Protein AF-A0A821SCM0-F1 (afdb_monomer_lite)

InterPro domains:
  IPR008258 Transglycosylase SLT domain 1 [PF01464] (5-93)
  IPR023346 Lysozyme-like domain superfamily [SSF53955] (1-93)

Organism: NCBI:txid392032

Sequence (96 aa):
RYLQFINTASQRTNVPSNLIAAVIWKESRGDPNAATINPVNQQFDGGLMQINAITFNDQIQQHQDIPKLPVTDPETNILAGAYYLAVLFNQFQVWQ

Secondary structure (DSSP, 8-state):
--HHHHHHHHHHH---HHHHHHHHHHHHTT-TT-EEE-TTT--EEETTTTEEHHHIIIIITTSTTS-SS-TTSHHHHHHHHHHHHHHHHHHHSS--

Radius of gyration: 12.22 Å; chains: 1; bounding box: 30×28×31 Å

Foldseek 3Di:
DCQVLLVVLCVVQVDDSVLLVVLLCVQPVQALADWDQDPPPRFIQGGSNRHTQCCCVPPVVVPPPQPPDDCSPSNNVSNSNSNVQSVVCVVPVDGD

pLDDT: mean 87.64, std 8.51, range [64.06, 98.0]

Structure (mmCIF, N/CA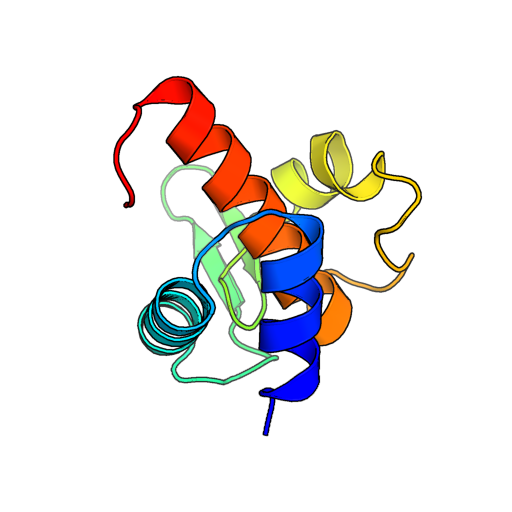/C/O backbone):
data_AF-A0A821SCM0-F1
#
_entry.id   AF-A0A821SCM0-F1
#
loop_
_atom_site.group_PDB
_atom_site.id
_atom_site.type_symbol
_atom_site.label_atom_id
_atom_site.label_alt_id
_atom_site.label_comp_id
_atom_site.label_asym_id
_atom_site.label_entity_id
_atom_site.label_seq_id
_atom_site.pdbx_PDB_ins_code
_atom_site.Cartn_x
_atom_site.Cartn_y
_atom_site.Cartn_z
_atom_site.occupancy
_atom_site.B_iso_or_equiv
_atom_site.auth_seq_id
_atom_site.auth_comp_id
_atom_site.auth_asym_id
_atom_site.auth_atom_id
_atom_site.pdbx_PDB_model_num
ATOM 1 N N . ARG A 1 1 ? 4.387 -13.916 0.050 1.00 83.56 1 ARG A N 1
ATOM 2 C CA . ARG A 1 1 ? 5.460 -12.914 -0.169 1.00 83.56 1 ARG A CA 1
ATOM 3 C C . ARG A 1 1 ? 5.291 -11.675 0.714 1.00 83.56 1 ARG A C 1
ATOM 5 O O . ARG A 1 1 ? 6.240 -11.354 1.401 1.00 83.56 1 ARG A O 1
ATOM 12 N N . TYR A 1 2 ? 4.115 -11.033 0.766 1.00 95.94 2 TYR A N 1
ATOM 13 C CA . TYR A 1 2 ? 3.918 -9.755 1.488 1.00 95.94 2 TYR A CA 1
ATOM 14 C C . TYR A 1 2 ? 3.112 -9.843 2.798 1.00 95.94 2 TYR A C 1
ATOM 16 O O . TYR A 1 2 ? 2.666 -8.827 3.316 1.00 95.94 2 TYR A O 1
ATOM 24 N N . LEU A 1 3 ? 2.907 -11.048 3.341 1.00 96.12 3 LEU A N 1
ATOM 25 C CA . LEU A 1 3 ? 2.006 -11.278 4.479 1.00 96.12 3 LEU A CA 1
ATOM 26 C C . LEU A 1 3 ? 2.367 -10.438 5.714 1.00 96.12 3 LEU A C 1
ATOM 28 O O . LEU A 1 3 ? 1.477 -9.907 6.366 1.00 96.12 3 LEU A O 1
ATOM 32 N N . GLN A 1 4 ? 3.660 -10.286 6.012 1.00 97.38 4 GLN A N 1
ATOM 33 C CA . GLN A 1 4 ? 4.114 -9.458 7.130 1.00 97.38 4 GLN A CA 1
ATOM 34 C C . GLN A 1 4 ? 3.715 -7.990 6.944 1.00 97.38 4 GLN A C 1
ATOM 36 O O . GLN A 1 4 ? 3.116 -7.417 7.845 1.00 97.38 4 GLN A O 1
ATOM 41 N N . PHE A 1 5 ? 3.975 -7.404 5.772 1.00 97.00 5 PHE A N 1
ATOM 42 C CA . PHE A 1 5 ? 3.618 -6.011 5.484 1.00 97.00 5 PHE A CA 1
ATOM 43 C C . PHE A 1 5 ? 2.104 -5.794 5.496 1.00 97.00 5 PHE A C 1
ATOM 45 O O . PHE A 1 5 ? 1.633 -4.819 6.070 1.00 97.00 5 PHE A O 1
ATOM 52 N N . ILE A 1 6 ? 1.335 -6.742 4.949 1.00 97.94 6 ILE A N 1
ATOM 53 C CA . ILE A 1 6 ? -0.134 -6.716 4.982 1.00 97.94 6 ILE A CA 1
ATOM 54 C C . ILE A 1 6 ? -0.650 -6.733 6.426 1.00 97.94 6 ILE A C 1
ATOM 56 O O . ILE A 1 6 ? -1.523 -5.943 6.778 1.00 97.94 6 ILE A O 1
ATOM 60 N N . ASN A 1 7 ? -0.104 -7.605 7.276 1.00 98.00 7 ASN A N 1
ATOM 61 C CA . ASN A 1 7 ? -0.518 -7.697 8.674 1.00 98.00 7 ASN A CA 1
ATOM 62 C C . ASN A 1 7 ? -0.133 -6.440 9.464 1.00 98.00 7 ASN A C 1
ATOM 64 O O . ASN A 1 7 ? -0.955 -5.935 10.224 1.00 98.00 7 ASN A O 1
ATOM 68 N N . THR A 1 8 ? 1.071 -5.902 9.252 1.00 96.56 8 THR A N 1
ATOM 69 C CA . THR A 1 8 ? 1.500 -4.637 9.864 1.00 96.56 8 THR A CA 1
ATOM 70 C C . THR A 1 8 ? 0.586 -3.487 9.446 1.00 96.56 8 THR A C 1
ATOM 72 O O . THR A 1 8 ? 0.103 -2.746 10.298 1.00 96.56 8 THR A O 1
ATOM 75 N N . ALA A 1 9 ? 0.298 -3.351 8.150 1.00 95.69 9 ALA A N 1
ATOM 76 C CA . ALA A 1 9 ? -0.577 -2.303 7.639 1.00 95.69 9 ALA A CA 1
ATOM 77 C C . ALA A 1 9 ? -2.006 -2.437 8.182 1.00 95.69 9 ALA A C 1
ATOM 79 O O . ALA A 1 9 ? -2.597 -1.446 8.609 1.00 95.69 9 ALA A O 1
ATOM 80 N N . SER A 1 10 ? -2.528 -3.664 8.255 1.00 97.31 10 SER A N 1
ATOM 81 C CA . SER A 1 10 ? -3.830 -3.957 8.859 1.00 97.31 10 SER A CA 1
ATOM 82 C C . SER A 1 10 ? -3.896 -3.513 10.323 1.00 97.31 10 SER A C 1
ATOM 84 O O . SER A 1 10 ? -4.820 -2.802 10.708 1.00 97.31 10 SER A O 1
ATOM 86 N N . GLN A 1 11 ? -2.880 -3.843 11.127 1.00 96.38 11 GLN A N 1
ATOM 87 C CA . GLN A 1 11 ? -2.812 -3.445 12.537 1.00 96.38 11 GLN A CA 1
ATOM 88 C C . GLN A 1 11 ? -2.753 -1.925 12.725 1.00 96.38 11 GLN A C 1
ATOM 90 O O . GLN A 1 11 ? -3.352 -1.401 13.659 1.00 96.38 11 GLN A O 1
ATOM 95 N N . ARG A 1 12 ? -2.038 -1.211 11.851 1.00 93.81 12 ARG A N 1
ATOM 96 C CA . ARG A 1 12 ? -1.864 0.246 11.966 1.00 93.81 12 ARG A CA 1
ATOM 97 C C . ARG A 1 12 ? -3.081 1.052 11.527 1.00 93.81 12 ARG A C 1
ATOM 99 O O . ARG A 1 12 ? -3.276 2.166 12.001 1.00 93.81 12 ARG A O 1
ATOM 106 N N . THR A 1 13 ? -3.881 0.506 10.617 1.00 92.69 13 THR A N 1
ATOM 107 C CA . THR A 1 13 ? -4.959 1.246 9.939 1.00 92.69 13 THR A CA 1
ATOM 108 C C . THR A 1 13 ? -6.355 0.717 10.253 1.00 92.69 13 THR A C 1
ATOM 110 O O . THR A 1 13 ? -7.341 1.347 9.883 1.00 92.69 13 THR A O 1
ATOM 113 N N . ASN A 1 14 ? -6.456 -0.433 10.929 1.00 94.94 14 ASN A N 1
ATOM 114 C CA . ASN A 1 14 ? -7.684 -1.210 11.126 1.00 94.94 14 ASN A CA 1
ATOM 115 C C . ASN A 1 14 ? -8.352 -1.696 9.825 1.00 94.94 14 ASN A C 1
ATOM 117 O O . ASN A 1 14 ? -9.466 -2.218 9.862 1.00 94.94 14 ASN A O 1
ATOM 121 N N . VAL A 1 15 ? -7.678 -1.579 8.677 1.00 95.81 15 VAL A N 1
ATOM 122 C CA . VAL A 1 15 ? -8.157 -2.153 7.416 1.00 95.81 15 VAL A CA 1
ATOM 123 C C . VAL A 1 15 ? -7.990 -3.676 7.467 1.00 95.81 15 VAL A C 1
ATOM 125 O O . VAL A 1 15 ? -6.907 -4.155 7.819 1.00 95.81 15 VAL A O 1
ATOM 128 N N . PRO A 1 16 ? -9.009 -4.475 7.107 1.00 97.00 16 PRO A N 1
ATOM 129 C CA . PRO A 1 16 ? -8.891 -5.930 7.102 1.00 97.00 16 PRO A CA 1
ATOM 130 C C . PRO A 1 16 ? -7.754 -6.432 6.194 1.00 97.00 16 PRO A C 1
ATOM 132 O O . PRO A 1 16 ? -7.645 -6.041 5.032 1.00 97.00 16 PRO A O 1
ATOM 135 N N . SER A 1 17 ? -6.917 -7.343 6.696 1.00 97.56 17 SER A N 1
ATOM 136 C CA . SER A 1 17 ? -5.765 -7.882 5.953 1.00 97.56 17 SER A CA 1
ATOM 137 C C . SER A 1 17 ? -6.157 -8.586 4.647 1.00 97.56 17 SER A C 1
ATOM 139 O O . SER A 1 17 ? -5.444 -8.492 3.647 1.00 97.56 17 SER A O 1
ATOM 141 N N . ASN A 1 18 ? -7.313 -9.254 4.623 1.00 96.62 18 ASN A N 1
ATOM 142 C CA . ASN A 1 18 ? -7.864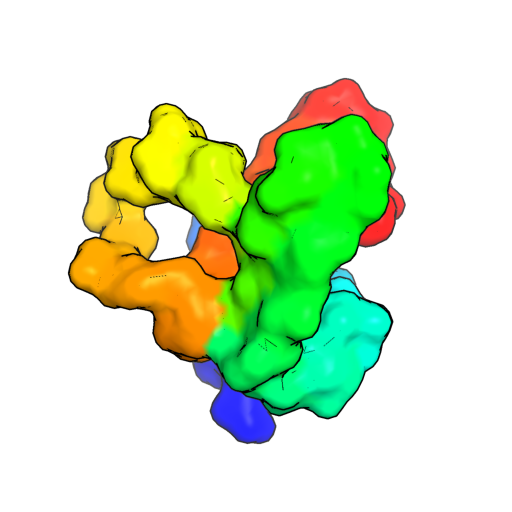 -9.878 3.420 1.00 96.62 18 ASN A CA 1
ATOM 143 C C . ASN A 1 18 ? -8.280 -8.847 2.360 1.00 96.62 18 ASN A C 1
ATOM 145 O O . ASN A 1 18 ? -8.105 -9.112 1.173 1.00 96.62 18 ASN A O 1
ATOM 149 N N . LEU A 1 19 ? -8.781 -7.677 2.771 1.00 96.75 19 LEU A N 1
ATOM 150 C CA . LEU A 1 19 ? -9.104 -6.584 1.855 1.00 96.75 19 LEU A CA 1
ATOM 151 C C . LEU A 1 19 ? -7.829 -6.009 1.232 1.00 96.75 19 LEU A C 1
ATOM 153 O O . LEU A 1 19 ? -7.748 -5.900 0.013 1.00 96.75 19 LEU A O 1
ATOM 157 N N . ILE A 1 20 ? -6.800 -5.740 2.042 1.00 97.25 20 ILE A N 1
ATOM 158 C CA . ILE A 1 20 ? -5.494 -5.274 1.545 1.00 97.25 20 ILE A CA 1
ATOM 159 C C . ILE A 1 20 ? -4.933 -6.266 0.513 1.00 97.25 20 ILE A C 1
ATOM 161 O O . ILE A 1 20 ? -4.517 -5.872 -0.575 1.00 97.25 20 ILE A O 1
ATOM 165 N N . ALA A 1 21 ? -4.969 -7.569 0.812 1.00 97.50 21 ALA A N 1
ATOM 166 C CA . ALA A 1 21 ? -4.519 -8.604 -0.117 1.00 97.50 21 ALA A CA 1
ATOM 167 C C . ALA A 1 21 ? -5.343 -8.640 -1.419 1.00 97.50 21 ALA A C 1
ATOM 169 O O . ALA A 1 21 ? -4.772 -8.814 -2.499 1.00 97.50 21 ALA A O 1
ATOM 170 N N . ALA A 1 22 ? -6.665 -8.466 -1.330 1.00 96.62 22 ALA A N 1
ATOM 171 C CA . ALA A 1 22 ? -7.551 -8.425 -2.490 1.00 96.62 22 ALA A CA 1
ATOM 172 C C . ALA A 1 22 ? -7.256 -7.220 -3.395 1.00 96.62 22 ALA A C 1
ATOM 174 O O . ALA A 1 22 ? -7.185 -7.386 -4.613 1.00 96.62 22 ALA A O 1
ATOM 175 N N . VAL A 1 23 ? -7.013 -6.042 -2.813 1.00 96.25 23 VAL A N 1
ATOM 176 C CA . VAL A 1 23 ? -6.623 -4.840 -3.563 1.00 96.25 23 VAL A CA 1
ATOM 177 C C . VAL A 1 23 ? -5.268 -5.044 -4.236 1.00 96.25 23 VAL A C 1
ATOM 179 O O . VAL A 1 23 ? -5.172 -4.852 -5.441 1.00 96.25 23 VAL A O 1
ATOM 182 N N . ILE A 1 24 ? -4.248 -5.549 -3.530 1.00 96.81 24 ILE A N 1
ATOM 183 C CA . ILE A 1 24 ? -2.941 -5.854 -4.147 1.00 96.81 24 ILE A CA 1
ATOM 184 C C . ILE A 1 24 ? -3.103 -6.774 -5.365 1.00 96.81 24 ILE A C 1
ATOM 186 O O . ILE A 1 24 ? -2.502 -6.558 -6.419 1.00 96.81 24 ILE A O 1
ATOM 190 N N . TRP A 1 25 ? -3.925 -7.817 -5.231 1.00 96.19 25 TRP A N 1
ATOM 191 C CA . TRP A 1 25 ? -4.182 -8.740 -6.330 1.00 96.19 25 TRP A CA 1
ATOM 192 C C . TRP A 1 25 ? -4.888 -8.062 -7.506 1.00 96.19 25 TRP A C 1
ATOM 194 O O . TRP A 1 25 ? -4.507 -8.288 -8.653 1.00 96.19 25 TRP A O 1
ATOM 204 N N . LYS A 1 26 ? -5.900 -7.237 -7.231 1.00 95.31 26 LYS A N 1
ATOM 205 C CA . LYS A 1 26 ? -6.654 -6.502 -8.249 1.00 95.31 26 LYS A CA 1
ATOM 206 C C . LYS A 1 26 ? -5.767 -5.519 -9.014 1.00 95.31 26 LYS A C 1
ATOM 208 O O . LYS A 1 26 ? -5.812 -5.522 -10.240 1.00 95.31 26 LYS A O 1
ATOM 213 N N . GLU A 1 27 ? -4.965 -4.738 -8.297 1.00 93.50 27 GLU A N 1
ATOM 214 C CA . GLU A 1 27 ? -4.234 -3.594 -8.848 1.00 93.50 27 GLU A CA 1
ATOM 215 C C . GLU A 1 27 ? -2.931 -3.990 -9.553 1.00 93.50 27 GLU A C 1
ATOM 217 O O . GLU A 1 27 ? -2.613 -3.466 -10.615 1.00 93.50 27 GLU A O 1
ATOM 222 N N . SER A 1 28 ? -2.176 -4.946 -9.004 1.00 95.31 28 SER A N 1
ATOM 223 C CA . SER A 1 28 ? -0.838 -5.281 -9.524 1.00 95.31 28 SER A CA 1
ATOM 224 C C . SER A 1 28 ? -0.603 -6.767 -9.763 1.00 95.31 28 SER A C 1
ATOM 226 O O . SER A 1 28 ? 0.467 -7.149 -10.232 1.00 95.31 28 SER A O 1
ATOM 228 N N . ARG A 1 29 ? -1.545 -7.641 -9.375 1.00 95.69 29 ARG A N 1
ATOM 229 C CA . ARG A 1 29 ? -1.319 -9.100 -9.292 1.00 95.69 29 ARG A CA 1
ATOM 230 C C . ARG A 1 29 ? -0.118 -9.470 -8.407 1.00 95.69 29 ARG A C 1
ATOM 232 O O . ARG A 1 29 ? 0.426 -10.567 -8.521 1.00 95.69 29 ARG A O 1
ATOM 239 N N . GLY A 1 30 ? 0.269 -8.576 -7.492 1.00 94.00 30 GLY A N 1
ATOM 240 C CA . GLY A 1 30 ? 1.437 -8.734 -6.631 1.00 94.00 30 GLY A CA 1
ATOM 241 C C . GLY A 1 30 ? 2.769 -8.316 -7.263 1.00 94.00 30 GLY A C 1
ATOM 242 O O . GLY A 1 30 ? 3.813 -8.709 -6.737 1.00 94.00 30 GLY A O 1
ATOM 243 N N . ASP A 1 31 ? 2.757 -7.554 -8.360 1.00 93.25 31 ASP A N 1
ATOM 244 C CA . ASP A 1 31 ? 3.959 -6.966 -8.955 1.00 93.25 31 ASP A CA 1
ATOM 245 C C . ASP A 1 31 ? 4.318 -5.623 -8.283 1.00 93.25 31 ASP A C 1
ATOM 247 O O . ASP A 1 31 ? 3.603 -4.634 -8.448 1.00 93.25 31 ASP A O 1
ATOM 251 N N . PRO A 1 32 ? 5.430 -5.538 -7.527 1.00 90.00 32 PRO A N 1
ATOM 252 C CA . PRO A 1 32 ? 5.837 -4.293 -6.880 1.00 90.00 32 PRO A CA 1
ATOM 253 C C . PRO A 1 32 ? 6.345 -3.233 -7.867 1.00 90.00 32 PRO A C 1
ATOM 255 O O . PRO A 1 32 ? 6.462 -2.071 -7.490 1.00 90.00 32 PRO A O 1
ATOM 258 N N . ASN A 1 33 ? 6.633 -3.612 -9.114 1.00 89.69 33 ASN A N 1
ATOM 259 C CA . ASN A 1 33 ? 7.059 -2.694 -10.166 1.00 89.69 33 ASN A CA 1
ATOM 260 C C . ASN A 1 33 ? 5.908 -2.294 -11.098 1.00 89.69 33 ASN A C 1
ATOM 262 O O . ASN A 1 33 ? 6.153 -1.602 -12.086 1.00 89.69 33 ASN A O 1
ATOM 266 N N . ALA A 1 34 ? 4.670 -2.714 -10.799 1.00 88.81 34 ALA A N 1
ATOM 267 C CA . ALA A 1 34 ? 3.503 -2.296 -11.558 1.00 88.81 34 ALA A CA 1
ATOM 268 C C . ALA A 1 34 ? 3.427 -0.766 -11.586 1.00 88.81 34 ALA A C 1
ATOM 270 O O . ALA A 1 34 ? 3.518 -0.094 -10.555 1.00 88.81 34 ALA A O 1
ATOM 271 N N . ALA A 1 35 ? 3.269 -0.222 -12.781 1.00 87.50 35 ALA A N 1
ATOM 272 C CA . ALA A 1 35 ? 3.269 1.204 -13.024 1.00 87.50 35 ALA A CA 1
ATOM 273 C C . ALA A 1 35 ? 2.269 1.506 -14.131 1.00 87.50 35 ALA A C 1
ATOM 275 O O . ALA A 1 35 ? 2.336 0.912 -15.211 1.00 87.50 35 ALA A O 1
ATOM 276 N N . THR A 1 36 ? 1.362 2.437 -13.871 1.00 83.94 36 THR A N 1
ATOM 277 C CA . THR A 1 36 ? 0.405 2.911 -14.864 1.00 83.94 36 THR A CA 1
ATOM 278 C C . THR A 1 36 ? 0.427 4.432 -14.935 1.00 83.94 36 THR A C 1
ATOM 280 O O . THR A 1 36 ? 0.772 5.128 -13.980 1.00 83.94 36 THR A O 1
ATOM 283 N N . ILE A 1 37 ? 0.108 4.954 -16.119 1.00 82.50 37 ILE A N 1
ATOM 284 C CA . ILE A 1 37 ? -0.202 6.371 -16.291 1.00 82.50 37 ILE A CA 1
ATOM 285 C C . ILE A 1 37 ? -1.717 6.469 -16.261 1.00 82.50 37 ILE A C 1
ATOM 287 O O . ILE A 1 37 ? -2.395 5.895 -17.117 1.00 82.50 37 ILE A O 1
ATOM 291 N N . ASN A 1 38 ? -2.240 7.199 -15.288 1.00 72.06 38 ASN A N 1
ATOM 292 C CA . ASN A 1 38 ? -3.658 7.461 -15.194 1.00 72.06 38 ASN A CA 1
ATOM 293 C C . ASN A 1 38 ? -4.089 8.318 -16.402 1.00 72.06 38 ASN A C 1
ATOM 295 O O . ASN A 1 38 ? -3.604 9.440 -16.569 1.00 72.06 38 ASN A O 1
ATOM 299 N N . PRO A 1 39 ? -4.991 7.828 -17.271 1.00 75.06 39 PRO A N 1
ATOM 300 C CA . PRO A 1 39 ? -5.314 8.501 -18.528 1.00 75.06 39 PRO A CA 1
ATOM 301 C C . PRO A 1 39 ? -6.105 9.803 -18.336 1.00 75.06 39 PRO A C 1
ATOM 303 O O . PRO A 1 39 ? -6.191 10.600 -19.266 1.00 75.06 39 PRO A O 1
ATOM 306 N N . VAL A 1 40 ? -6.689 10.027 -17.153 1.00 77.12 40 VAL A N 1
ATOM 307 C CA . VAL A 1 40 ? -7.536 11.194 -16.864 1.00 77.12 40 VAL A CA 1
ATOM 308 C C . VAL A 1 40 ? -6.698 12.404 -16.463 1.00 77.12 40 VAL A C 1
ATOM 310 O O . VAL A 1 40 ? -6.965 13.514 -16.915 1.00 77.12 40 VAL A O 1
ATOM 313 N N . ASN A 1 41 ? -5.683 12.204 -15.622 1.00 76.62 41 ASN A N 1
ATOM 314 C CA . ASN A 1 41 ? -4.865 13.289 -15.069 1.00 76.62 41 ASN A CA 1
ATOM 315 C C . ASN A 1 41 ? -3.376 13.202 -15.463 1.00 76.62 41 ASN A C 1
ATOM 317 O O . ASN A 1 41 ? -2.599 14.067 -15.065 1.00 76.62 41 ASN A O 1
ATOM 321 N N . GLN A 1 42 ? -2.987 12.190 -16.249 1.00 81.62 42 GLN A N 1
ATOM 322 C CA . GLN A 1 42 ? -1.612 11.879 -16.668 1.00 81.62 42 GLN A CA 1
ATOM 323 C C . GLN A 1 42 ? -0.628 11.635 -15.512 1.00 81.62 42 GLN A C 1
ATOM 325 O O . GLN A 1 42 ? 0.586 11.738 -15.690 1.00 81.62 42 GLN A O 1
ATOM 330 N N . GLN A 1 43 ? -1.131 11.309 -14.321 1.00 81.38 43 GLN A N 1
ATOM 331 C CA . GLN A 1 43 ? -0.303 11.061 -13.144 1.00 81.38 43 GLN A CA 1
ATOM 332 C C . GLN A 1 43 ? 0.157 9.602 -13.079 1.00 81.38 43 GLN A C 1
ATOM 334 O O . GLN A 1 43 ? -0.454 8.709 -13.665 1.00 81.38 43 GLN A O 1
ATOM 339 N N . PHE A 1 44 ? 1.261 9.379 -12.369 1.00 80.00 44 PHE A N 1
ATOM 340 C CA . PHE A 1 44 ? 1.838 8.056 -12.167 1.00 80.00 44 PHE A CA 1
ATOM 341 C C . PHE A 1 44 ? 1.193 7.358 -10.969 1.00 80.00 44 PHE A C 1
ATOM 343 O O . PHE A 1 44 ? 1.253 7.880 -9.850 1.00 80.00 44 PHE A O 1
ATOM 350 N N . ASP A 1 45 ? 0.667 6.160 -11.205 1.00 81.62 45 ASP A N 1
ATOM 351 C CA . ASP A 1 45 ? 0.160 5.254 -10.179 1.00 81.62 45 ASP A CA 1
ATOM 352 C C . ASP A 1 45 ? 1.111 4.047 -10.096 1.00 81.62 45 ASP A C 1
ATOM 354 O O . ASP A 1 45 ? 1.466 3.438 -11.111 1.00 81.62 45 ASP A O 1
ATOM 358 N N . GLY A 1 46 ? 1.603 3.741 -8.892 1.00 84.88 46 GLY A N 1
ATOM 359 C CA . GLY A 1 46 ? 2.755 2.854 -8.725 1.00 84.88 46 GLY A CA 1
ATOM 360 C C . GLY A 1 46 ? 2.618 1.799 -7.634 1.00 84.88 46 GLY A C 1
ATOM 361 O O . GLY A 1 46 ? 1.976 2.003 -6.601 1.00 84.88 46 GLY A O 1
ATOM 362 N N . GLY A 1 47 ? 3.302 0.678 -7.848 1.00 89.88 47 GLY A N 1
ATOM 363 C CA . GLY A 1 47 ? 3.507 -0.382 -6.869 1.00 89.88 47 GLY A CA 1
ATOM 364 C C . GLY A 1 47 ? 2.313 -1.314 -6.676 1.00 89.88 47 GLY A C 1
ATOM 365 O O . GLY A 1 47 ? 1.373 -1.353 -7.472 1.00 89.88 47 GLY A O 1
ATOM 366 N N . LEU A 1 48 ? 2.367 -2.084 -5.589 1.00 94.31 48 LEU A N 1
ATOM 367 C CA . LEU A 1 48 ? 1.452 -3.191 -5.301 1.00 94.31 48 LEU A CA 1
ATOM 368 C C . LEU A 1 48 ? -0.032 -2.796 -5.251 1.00 94.31 48 LEU A C 1
ATOM 370 O O . LEU A 1 48 ? -0.878 -3.597 -5.641 1.00 94.31 48 LEU A O 1
ATOM 374 N N . MET A 1 49 ? -0.339 -1.592 -4.779 1.00 94.56 49 MET A N 1
ATOM 375 C CA . MET A 1 49 ? -1.685 -1.040 -4.612 1.00 94.56 49 MET A CA 1
ATOM 376 C C . MET A 1 49 ? -1.962 0.142 -5.554 1.00 94.56 49 MET A C 1
ATOM 378 O O . MET A 1 49 ? -2.935 0.852 -5.334 1.00 94.56 49 MET A O 1
ATOM 382 N N . GLN A 1 50 ? -1.109 0.362 -6.569 1.00 91.12 50 GLN A N 1
ATOM 383 C CA . GLN A 1 50 ? -1.256 1.425 -7.579 1.00 91.12 50 GLN A CA 1
ATOM 384 C C . GLN A 1 50 ? -1.571 2.804 -6.967 1.00 91.12 50 GLN A C 1
ATOM 386 O O . GLN A 1 50 ? -2.517 3.487 -7.347 1.00 91.12 50 GLN A O 1
ATOM 391 N N . ILE A 1 51 ? -0.769 3.220 -5.982 1.00 88.12 51 ILE A N 1
ATOM 392 C CA . ILE A 1 51 ? -0.975 4.502 -5.302 1.00 88.12 51 ILE A CA 1
ATOM 393 C C . ILE A 1 51 ? -0.472 5.639 -6.183 1.00 88.12 51 ILE A C 1
ATOM 395 O O . ILE A 1 51 ? 0.661 5.606 -6.674 1.00 88.12 51 ILE A O 1
ATOM 399 N N . ASN A 1 52 ? -1.312 6.660 -6.329 1.00 83.75 52 ASN A N 1
ATOM 400 C CA . ASN A 1 52 ? -0.978 7.884 -7.033 1.00 83.75 52 ASN A CA 1
ATOM 401 C C . ASN A 1 52 ? 0.175 8.631 -6.353 1.00 83.75 52 ASN A C 1
ATOM 403 O O . ASN A 1 52 ? 0.122 8.934 -5.157 1.00 83.75 52 ASN A O 1
ATOM 407 N N . ALA A 1 53 ? 1.211 8.963 -7.123 1.00 73.69 53 ALA A N 1
ATOM 408 C CA . ALA A 1 53 ? 2.430 9.568 -6.595 1.00 73.69 53 ALA A CA 1
ATOM 409 C C . ALA A 1 53 ? 2.205 10.947 -5.945 1.00 73.69 53 ALA A C 1
ATOM 411 O O . ALA A 1 53 ? 2.896 11.284 -4.984 1.00 73.69 53 ALA A O 1
ATOM 412 N N . ILE A 1 54 ? 1.241 11.738 -6.430 1.00 72.88 54 ILE A N 1
ATOM 413 C CA . ILE A 1 54 ? 0.923 13.054 -5.856 1.00 72.88 54 ILE A CA 1
ATOM 414 C C . ILE A 1 54 ? 0.179 12.879 -4.536 1.00 72.88 54 ILE A C 1
ATOM 416 O O . ILE A 1 54 ? 0.597 13.444 -3.531 1.00 72.88 54 ILE A O 1
ATOM 420 N N . THR A 1 55 ? -0.844 12.020 -4.489 1.00 77.12 55 THR A N 1
ATOM 421 C CA . THR A 1 55 ? -1.519 11.672 -3.226 1.00 77.12 55 THR A CA 1
ATOM 422 C C . THR A 1 55 ? -0.528 11.139 -2.190 1.00 77.12 55 THR A C 1
ATOM 424 O O . THR A 1 55 ? -0.587 11.514 -1.017 1.00 77.12 55 THR A O 1
ATOM 427 N N . PHE A 1 56 ? 0.421 10.303 -2.619 1.00 75.88 56 PHE A N 1
ATOM 428 C CA . PHE A 1 56 ? 1.448 9.776 -1.733 1.00 75.88 56 PHE A CA 1
ATOM 429 C C . PHE A 1 56 ? 2.336 10.881 -1.143 1.00 75.88 56 PHE A C 1
ATOM 431 O O . PHE A 1 56 ? 2.513 10.935 0.073 1.00 75.88 56 PHE A O 1
ATOM 438 N N . ASN A 1 57 ? 2.864 11.777 -1.977 1.00 73.94 57 ASN A N 1
ATOM 439 C CA . ASN A 1 57 ? 3.775 12.832 -1.530 1.00 73.94 57 ASN A CA 1
ATOM 440 C C . ASN A 1 57 ? 3.072 13.921 -0.710 1.00 73.94 57 ASN A C 1
ATOM 442 O O . ASN A 1 57 ? 3.618 14.380 0.291 1.00 73.94 57 ASN A O 1
ATOM 446 N N . ASP A 1 58 ? 1.860 14.310 -1.103 1.00 75.56 58 ASP A N 1
ATOM 447 C CA . ASP A 1 58 ? 1.185 15.464 -0.513 1.00 75.56 58 ASP A CA 1
ATOM 448 C C . ASP A 1 58 ? 0.443 15.120 0.779 1.00 75.56 58 ASP A C 1
ATOM 450 O O . ASP A 1 58 ? 0.332 15.969 1.660 1.00 75.56 58 ASP A O 1
ATOM 454 N N . GLN A 1 59 ? -0.070 13.894 0.910 1.00 70.12 59 GLN A N 1
ATOM 455 C CA . GLN A 1 59 ? -0.954 13.520 2.022 1.00 70.12 59 GLN A CA 1
ATOM 456 C C . GLN A 1 59 ? -0.365 12.401 2.873 1.00 70.12 59 GLN A C 1
ATOM 458 O O . GLN A 1 59 ? -0.354 12.482 4.099 1.00 70.12 59 GLN A O 1
ATOM 463 N N . ILE A 1 60 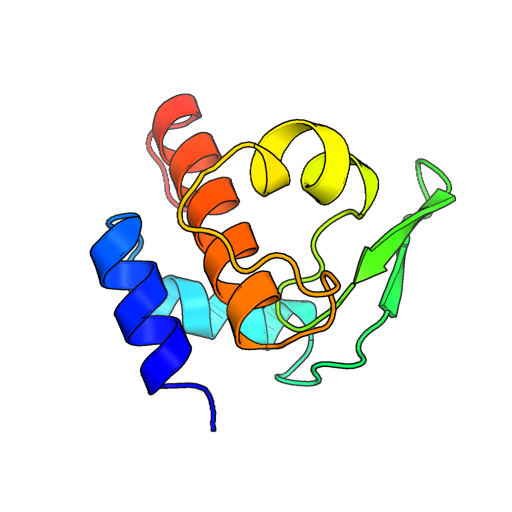? 0.152 11.360 2.226 1.00 69.88 60 ILE A N 1
ATOM 464 C CA . ILE A 1 60 ? 0.501 10.117 2.908 1.00 69.88 60 ILE A CA 1
ATOM 465 C C . ILE A 1 60 ? 1.890 10.213 3.560 1.00 69.88 60 ILE A C 1
ATOM 467 O O . ILE A 1 60 ? 2.028 9.870 4.729 1.00 69.88 60 ILE A O 1
ATOM 471 N N . GLN A 1 61 ? 2.906 10.776 2.892 1.00 73.00 61 GLN A N 1
ATOM 472 C CA . GLN A 1 61 ? 4.257 10.943 3.465 1.00 73.00 61 GLN A CA 1
ATOM 473 C C . GLN A 1 61 ? 4.318 11.807 4.738 1.00 73.00 61 GLN A C 1
ATOM 475 O O . GLN A 1 61 ? 5.337 11.809 5.431 1.00 73.00 61 GLN A O 1
ATOM 480 N N . GLN A 1 62 ? 3.252 12.538 5.067 1.00 73.12 62 GLN A N 1
ATOM 481 C CA . GLN A 1 62 ? 3.180 13.328 6.297 1.00 73.12 62 GLN A CA 1
ATOM 482 C C . GLN A 1 62 ? 2.968 12.461 7.552 1.00 73.12 62 GLN A C 1
ATOM 484 O O . GLN A 1 62 ? 3.228 12.916 8.668 1.00 73.12 62 GLN A O 1
ATOM 489 N N . HIS A 1 63 ? 2.530 11.209 7.389 1.00 75.25 63 HIS A N 1
ATOM 490 C CA . HIS A 1 63 ? 2.385 10.255 8.484 1.00 75.25 63 HIS A CA 1
ATOM 491 C C . HIS A 1 63 ? 3.765 9.806 8.990 1.00 75.25 63 HIS A C 1
ATOM 493 O O . HIS A 1 63 ? 4.564 9.241 8.244 1.00 75.25 63 HIS A O 1
ATOM 499 N N . GLN A 1 64 ? 4.054 10.050 10.276 1.00 76.88 64 GLN A N 1
ATOM 500 C CA . GLN A 1 64 ? 5.382 9.808 10.866 1.00 76.88 64 GLN A CA 1
ATOM 501 C C . GLN A 1 64 ? 5.840 8.346 10.813 1.00 76.88 64 GLN A C 1
ATOM 503 O O . GLN A 1 64 ? 7.032 8.068 10.933 1.00 76.88 64 GLN A O 1
ATOM 508 N N . ASP A 1 65 ? 4.903 7.416 10.679 1.00 79.75 65 ASP A N 1
ATOM 509 C CA . ASP A 1 65 ? 5.143 5.984 10.744 1.00 79.75 65 ASP A CA 1
ATOM 510 C C . ASP A 1 65 ? 5.311 5.335 9.357 1.00 79.75 65 ASP A C 1
ATOM 512 O O . ASP A 1 65 ? 5.631 4.144 9.278 1.00 79.75 65 ASP A O 1
ATOM 516 N N . ILE A 1 66 ? 5.147 6.110 8.278 1.00 78.25 66 ILE A N 1
ATOM 517 C CA . ILE A 1 66 ? 5.406 5.657 6.912 1.00 78.25 66 ILE A CA 1
ATOM 518 C C . ILE A 1 66 ? 6.910 5.700 6.628 1.00 78.25 66 ILE A C 1
ATOM 520 O O . ILE A 1 66 ? 7.551 6.736 6.841 1.00 78.25 66 ILE A O 1
ATOM 524 N N . PRO A 1 67 ? 7.507 4.600 6.127 1.00 79.00 67 PRO A N 1
ATOM 525 C CA . PRO A 1 67 ? 8.911 4.616 5.759 1.00 79.00 67 PRO A CA 1
ATOM 526 C C . PRO A 1 67 ? 9.161 5.666 4.673 1.00 79.00 67 PRO A C 1
ATOM 528 O O . PRO A 1 67 ? 8.441 5.727 3.674 1.00 79.00 67 PRO A O 1
ATOM 531 N N . LYS A 1 68 ? 10.225 6.461 4.838 1.00 78.31 68 LYS A N 1
ATOM 532 C CA . LYS A 1 68 ? 10.687 7.465 3.860 1.00 78.31 68 LYS A CA 1
ATOM 533 C C . LYS A 1 68 ? 11.389 6.811 2.661 1.00 78.31 68 LYS A C 1
ATOM 535 O O . LYS A 1 68 ? 12.511 7.170 2.309 1.00 78.31 68 LYS A O 1
ATOM 540 N N . LEU A 1 69 ? 10.743 5.807 2.084 1.00 82.88 69 LEU A N 1
ATOM 541 C CA .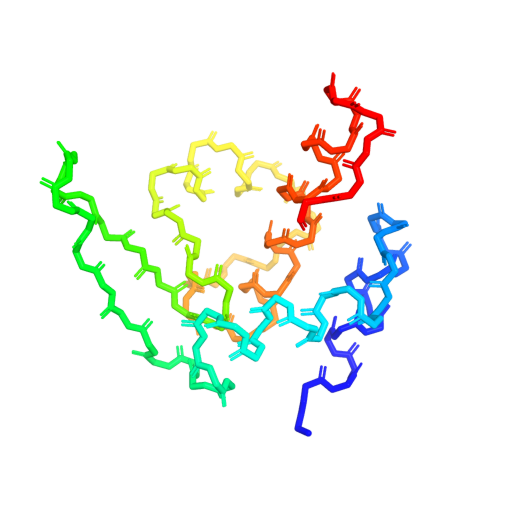 LEU A 1 69 ? 11.168 5.068 0.902 1.00 82.88 69 LEU A CA 1
ATOM 542 C C . LEU A 1 69 ? 10.259 5.434 -0.286 1.00 82.88 69 LEU A C 1
ATOM 544 O O . LEU A 1 69 ? 9.192 6.025 -0.089 1.00 82.88 69 LEU A O 1
ATOM 548 N N . PRO A 1 70 ? 10.668 5.123 -1.530 1.00 82.00 70 PRO A N 1
ATOM 549 C CA . PRO A 1 70 ? 9.827 5.336 -2.703 1.00 82.00 70 PRO A CA 1
ATOM 550 C C . PRO A 1 70 ? 8.483 4.607 -2.595 1.00 82.00 70 PRO A C 1
ATOM 552 O O . PRO A 1 70 ? 8.401 3.536 -2.003 1.00 82.00 70 PRO A O 1
ATOM 555 N N . VAL A 1 71 ? 7.443 5.128 -3.254 1.00 79.00 71 VAL A N 1
ATOM 556 C CA . VAL A 1 71 ? 6.106 4.503 -3.261 1.00 79.00 71 VAL A CA 1
ATOM 557 C C . VAL A 1 71 ? 6.096 3.102 -3.884 1.00 79.00 71 VAL A C 1
ATOM 559 O O . VAL A 1 71 ? 5.146 2.366 -3.681 1.00 79.00 71 VAL A O 1
ATOM 562 N N . THR A 1 72 ? 7.123 2.708 -4.638 1.00 83.69 72 THR A N 1
ATOM 563 C CA . THR A 1 72 ? 7.271 1.351 -5.194 1.00 83.69 72 THR A CA 1
ATOM 564 C C . THR A 1 72 ? 7.899 0.356 -4.214 1.00 83.69 72 THR A C 1
ATOM 566 O O . THR A 1 72 ? 7.880 -0.847 -4.478 1.00 83.69 72 THR A O 1
ATOM 569 N N . ASP A 1 73 ? 8.428 0.815 -3.074 1.00 90.75 73 ASP A N 1
ATOM 570 C CA . ASP A 1 73 ? 8.845 -0.083 -2.000 1.00 90.75 73 ASP A CA 1
ATOM 571 C C . ASP A 1 73 ? 7.622 -0.852 -1.458 1.00 90.75 73 ASP A C 1
ATOM 573 O O . ASP A 1 73 ? 6.609 -0.227 -1.137 1.00 90.75 73 ASP A O 1
ATOM 577 N N . PRO A 1 74 ? 7.667 -2.194 -1.350 1.00 93.81 74 PRO A N 1
ATOM 578 C CA . PRO A 1 74 ? 6.511 -2.980 -0.932 1.00 93.81 74 PRO A CA 1
ATOM 579 C C . PRO A 1 74 ? 5.929 -2.609 0.435 1.00 93.81 74 PRO A C 1
ATOM 581 O O . PRO A 1 74 ? 4.711 -2.646 0.592 1.00 93.81 74 PRO A O 1
ATOM 584 N N . GLU A 1 75 ? 6.764 -2.292 1.427 1.00 94.06 75 GLU A N 1
ATOM 585 C CA . GLU A 1 75 ? 6.294 -1.951 2.771 1.00 94.06 75 GLU A CA 1
ATOM 586 C C . GLU A 1 75 ? 5.621 -0.579 2.758 1.00 94.06 75 GLU A C 1
ATOM 588 O O . GLU A 1 75 ? 4.475 -0.449 3.200 1.00 94.06 75 GLU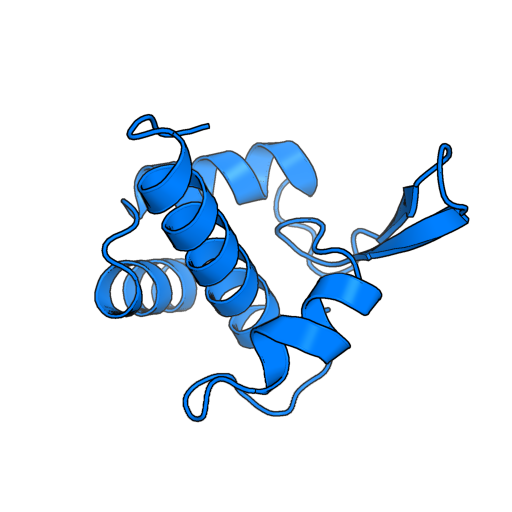 A O 1
ATOM 593 N N . THR A 1 76 ? 6.292 0.416 2.172 1.00 91.62 76 THR A N 1
ATOM 594 C CA . THR A 1 76 ? 5.744 1.764 2.009 1.00 91.62 76 THR A CA 1
ATOM 595 C C . THR A 1 76 ? 4.453 1.753 1.201 1.00 91.62 76 THR A C 1
ATOM 597 O O . THR A 1 76 ? 3.479 2.377 1.614 1.00 91.62 76 THR A O 1
ATOM 600 N N . ASN A 1 77 ? 4.406 1.027 0.082 1.00 93.88 77 ASN A N 1
ATOM 601 C CA . ASN A 1 77 ? 3.242 0.981 -0.798 1.00 93.88 77 ASN A CA 1
ATOM 602 C C . ASN A 1 77 ? 2.015 0.376 -0.109 1.00 93.88 77 ASN A C 1
ATOM 604 O O . ASN A 1 77 ? 0.924 0.939 -0.180 1.00 93.88 77 ASN A O 1
ATOM 608 N N . ILE A 1 78 ? 2.198 -0.755 0.580 1.00 95.44 78 ILE A N 1
ATOM 609 C CA . ILE A 1 78 ? 1.106 -1.444 1.273 1.00 95.44 78 ILE A CA 1
ATOM 610 C C . ILE A 1 78 ? 0.593 -0.599 2.441 1.00 95.44 78 ILE A C 1
ATOM 612 O O . ILE A 1 78 ? -0.619 -0.482 2.624 1.00 95.44 78 ILE A O 1
ATOM 616 N N . LEU A 1 79 ? 1.490 0.008 3.223 1.00 94.00 79 LEU A N 1
ATOM 617 C CA . LEU A 1 79 ? 1.086 0.861 4.339 1.00 94.00 79 LEU A CA 1
ATOM 618 C C . LEU A 1 79 ? 0.373 2.129 3.847 1.00 94.00 79 LEU A C 1
ATOM 620 O O . LEU A 1 79 ? -0.688 2.471 4.364 1.00 94.00 79 LEU A O 1
ATOM 624 N N . ALA A 1 80 ? 0.904 2.779 2.810 1.00 91.50 80 ALA A N 1
ATOM 625 C CA . ALA A 1 80 ? 0.284 3.932 2.163 1.00 91.50 80 ALA A CA 1
ATOM 626 C C . ALA A 1 80 ? -1.117 3.612 1.628 1.00 91.50 80 ALA A C 1
ATOM 628 O O . ALA A 1 80 ? -2.068 4.351 1.885 1.00 91.50 80 ALA A O 1
ATOM 629 N N . GLY A 1 81 ? -1.262 2.489 0.922 1.00 92.88 81 GLY A N 1
ATOM 630 C CA . GLY A 1 81 ? -2.551 2.055 0.399 1.00 92.88 81 GLY A CA 1
ATOM 631 C C . GLY A 1 81 ? -3.551 1.702 1.494 1.00 92.88 81 GLY A C 1
ATOM 632 O O . GLY A 1 81 ? -4.724 2.049 1.383 1.00 92.88 81 GLY A O 1
ATOM 633 N N . ALA A 1 82 ? -3.104 1.097 2.595 1.00 94.12 82 ALA A N 1
ATOM 634 C CA . ALA A 1 82 ? -3.967 0.850 3.745 1.00 94.12 82 ALA A CA 1
ATOM 635 C C . ALA A 1 82 ? -4.434 2.156 4.415 1.00 94.12 82 ALA A C 1
ATOM 637 O O . ALA A 1 82 ? -5.611 2.281 4.748 1.00 94.12 82 ALA A O 1
ATOM 638 N N . TYR A 1 83 ? -3.560 3.161 4.554 1.00 91.56 83 TYR A N 1
ATOM 639 C CA . TYR A 1 83 ? -3.964 4.486 5.039 1.00 91.56 83 TYR A CA 1
ATOM 640 C C . TYR A 1 83 ? -5.012 5.127 4.131 1.00 91.56 83 TYR A C 1
ATOM 642 O O . TYR A 1 83 ? -6.015 5.650 4.617 1.00 91.56 83 TYR A O 1
ATOM 650 N N . TYR A 1 84 ? -4.821 5.030 2.815 1.00 88.88 84 TYR A N 1
ATOM 651 C CA . TYR A 1 84 ? -5.780 5.542 1.845 1.00 88.88 84 TYR A CA 1
ATOM 652 C C . TYR A 1 84 ? -7.152 4.855 1.961 1.00 88.88 84 TYR A C 1
ATOM 654 O O . TYR A 1 84 ? -8.178 5.532 2.035 1.00 88.88 84 TYR A O 1
ATOM 662 N N . LEU A 1 85 ? -7.188 3.523 2.084 1.00 91.69 85 LEU A N 1
ATOM 663 C CA . LEU A 1 85 ? -8.432 2.774 2.306 1.00 91.69 85 LEU A CA 1
ATOM 664 C C . LEU A 1 85 ? -9.131 3.173 3.613 1.00 91.69 85 LEU A C 1
ATOM 666 O O . LEU A 1 85 ? -10.354 3.291 3.635 1.00 91.69 85 LEU A O 1
ATOM 670 N N . ALA A 1 86 ? -8.381 3.417 4.691 1.00 90.75 86 ALA A N 1
ATOM 671 C CA . ALA A 1 86 ? -8.950 3.882 5.956 1.00 90.75 86 ALA A CA 1
ATOM 672 C C . ALA A 1 86 ? -9.589 5.276 5.827 1.00 90.75 86 ALA A C 1
ATOM 674 O O . ALA A 1 86 ? -10.665 5.512 6.376 1.00 90.75 86 ALA A O 1
ATOM 675 N N . VAL A 1 87 ? -8.975 6.191 5.065 1.00 87.38 87 VAL A N 1
ATOM 676 C CA . VAL A 1 87 ? -9.564 7.506 4.756 1.00 87.38 87 VAL A CA 1
ATOM 677 C C . VAL A 1 87 ? -10.873 7.349 3.981 1.00 87.38 87 VAL A C 1
ATOM 679 O O . VAL A 1 87 ? -11.881 7.943 4.368 1.00 87.38 87 VAL A O 1
ATOM 682 N N . LEU A 1 88 ? -10.889 6.512 2.939 1.00 87.75 88 LEU A N 1
ATOM 683 C CA . LEU A 1 88 ? -12.102 6.241 2.161 1.00 87.75 88 LEU A CA 1
ATOM 684 C C . LEU A 1 88 ? -13.204 5.615 3.022 1.00 87.75 88 LEU A C 1
ATOM 686 O O . LEU A 1 88 ? -14.358 6.030 2.939 1.00 87.75 88 LEU A O 1
ATOM 690 N N . PHE A 1 89 ? -12.861 4.667 3.894 1.00 89.31 89 PHE A N 1
ATOM 691 C CA . PHE A 1 89 ? -13.824 4.086 4.824 1.00 89.31 89 PHE A CA 1
ATOM 692 C C . PHE A 1 89 ? -14.376 5.130 5.793 1.00 89.31 89 PHE A C 1
ATOM 694 O O . PHE A 1 89 ? -15.581 5.187 6.001 1.00 89.31 89 PHE A O 1
ATOM 701 N N . ASN A 1 90 ? -13.544 6.016 6.336 1.00 88.06 90 ASN A N 1
ATOM 702 C CA . ASN A 1 90 ? -14.030 7.089 7.201 1.00 88.06 90 ASN A CA 1
ATOM 703 C C . ASN A 1 90 ? -14.988 8.037 6.461 1.00 88.06 90 ASN A C 1
ATOM 705 O O . ASN A 1 90 ? -15.961 8.505 7.052 1.00 88.06 90 ASN A O 1
ATOM 709 N N . GLN A 1 91 ? -14.759 8.275 5.168 1.00 88.12 91 GLN A N 1
ATOM 710 C CA . GLN A 1 91 ? -15.610 9.129 4.342 1.00 88.12 91 GLN A CA 1
ATOM 711 C C . GLN A 1 91 ? -16.936 8.461 3.942 1.00 88.12 91 GLN A C 1
ATOM 713 O O . GLN A 1 91 ? -17.979 9.111 3.974 1.00 88.12 91 GLN A O 1
ATOM 718 N N . PHE A 1 92 ? -16.905 7.186 3.549 1.00 90.50 92 PHE A N 1
ATOM 719 C CA . PHE A 1 92 ? -18.048 6.503 2.929 1.00 90.50 92 PHE A CA 1
ATOM 720 C C . PHE A 1 92 ? -18.691 5.422 3.807 1.00 90.50 92 PHE A C 1
ATOM 722 O O . PHE A 1 92 ? -19.768 4.934 3.476 1.00 90.50 92 PHE A O 1
ATOM 729 N N . GLN A 1 93 ? -18.05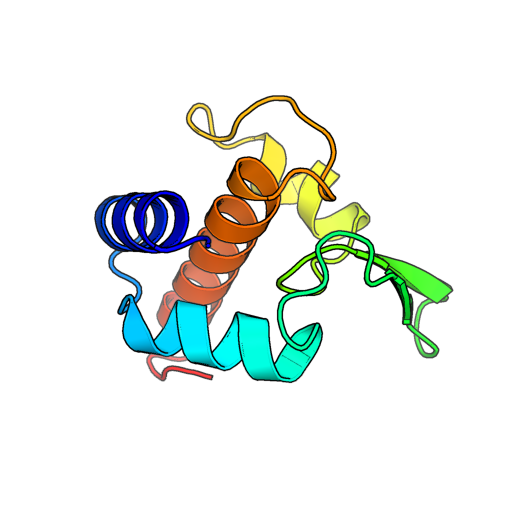2 5.048 4.917 1.00 89.44 93 GLN A N 1
ATOM 730 C CA . GLN A 1 93 ? -18.467 4.004 5.867 1.00 89.44 93 GLN A CA 1
ATOM 731 C C . GLN A 1 93 ? -18.688 2.622 5.224 1.00 89.44 93 GLN A C 1
ATOM 733 O O . GLN A 1 93 ? -19.377 1.762 5.772 1.00 89.44 93 GLN A O 1
ATOM 738 N N . VAL A 1 94 ? -18.083 2.396 4.055 1.00 84.06 94 VAL A N 1
ATOM 739 C CA . VAL A 1 94 ? -18.103 1.138 3.305 1.00 84.06 94 VAL A CA 1
ATOM 740 C C . VAL A 1 94 ? -16.706 0.848 2.769 1.00 84.06 94 VAL A C 1
ATOM 742 O O . VAL A 1 94 ? -15.989 1.761 2.360 1.00 84.06 94 VAL A O 1
ATOM 745 N N . TRP A 1 95 ? -16.308 -0.423 2.780 1.00 80.25 95 TRP A N 1
ATOM 746 C CA . TRP A 1 95 ? -15.070 -0.854 2.134 1.00 80.25 95 TRP A CA 1
ATOM 747 C C . TRP A 1 95 ? -15.264 -0.889 0.613 1.00 80.25 95 TRP A C 1
ATOM 749 O O . TRP A 1 95 ? -16.292 -1.377 0.141 1.00 80.25 95 TRP A O 1
ATOM 759 N N . GLN A 1 96 ? -14.289 -0.348 -0.119 1.00 64.06 96 GLN A N 1
ATOM 760 C CA . GLN A 1 96 ? -14.246 -0.261 -1.586 1.00 64.06 96 GLN A CA 1
ATOM 761 C C . GLN A 1 96 ? -13.264 -1.288 -2.160 1.00 64.06 96 GLN A C 1
ATOM 763 O O . GLN A 1 96 ? -12.260 -1.580 -1.469 1.00 64.06 96 GLN A O 1
#